Protein AF-A0A0M8V1D9-F1 (afdb_monomer_lite)

Radius of gyration: 17.46 Å; chains: 1; bounding box: 40×22×46 Å

Foldseek 3Di:
DVVLLVVVVVCVVVVDDDPADDQDDLGRLVRCVSVVVDPPVVSVVVSVVVVVVVVVDDPDDDDDDDPDDPVVVVVVCVPVD

Sequence (81 aa):
FAVEVALHRLLQTWGITPDYVTGHSIGELAAAHVAGVFSLQDAAKLVAARGRLMQAAPAGGTMIAIQGTEEEIAASLTGHE

Secondary structure (DSSP, 8-state):
-HHHHHHHHHHHHTT---S----STHHHHHHHHHTTSS-HHHHHHHHHHHHHHHHTSPTT-------S-HHHHHHHHTT--

pLDDT: mean 96.6, std 4.12, range [67.75, 98.62]

Structure (mmCIF, N/CA/C/O backbone):
data_AF-A0A0M8V1D9-F1
#
_entry.id   AF-A0A0M8V1D9-F1
#
loop_
_atom_site.group_PDB
_atom_site.id
_atom_site.type_symbol
_atom_site.label_atom_id
_atom_site.label_alt_id
_atom_site.label_comp_id
_atom_site.label_asym_id
_atom_site.label_entity_id
_atom_site.label_seq_id
_atom_site.pdbx_PDB_ins_code
_atom_site.Cartn_x
_atom_site.Cartn_y
_atom_site.Cartn_z
_atom_site.occupancy
_atom_site.B_iso_or_equiv
_atom_site.auth_seq_id
_atom_site.auth_comp_id
_atom_site.auth_asym_id
_atom_site.auth_atom_id
_atom_site.pdbx_PDB_model_num
ATOM 1 N N . PHE A 1 1 ? -4.760 -5.108 1.799 1.00 97.19 1 PHE A N 1
ATOM 2 C CA . PHE A 1 1 ? -5.844 -4.173 2.165 1.00 97.19 1 PHE A CA 1
ATOM 3 C C . PHE A 1 1 ? -6.769 -4.706 3.255 1.00 97.19 1 PHE A C 1
ATOM 5 O O . PHE A 1 1 ? -6.637 -4.268 4.384 1.00 97.19 1 PHE A O 1
ATOM 12 N N . ALA A 1 2 ? -7.700 -5.634 2.972 1.00 98.25 2 ALA A N 1
ATOM 13 C CA . ALA A 1 2 ? -8.738 -6.014 3.949 1.00 98.25 2 ALA A CA 1
ATOM 14 C C . ALA A 1 2 ? -8.161 -6.510 5.288 1.00 98.25 2 ALA A C 1
ATOM 16 O O . ALA A 1 2 ? -8.597 -6.068 6.346 1.00 98.25 2 ALA A O 1
ATOM 17 N N . VAL A 1 3 ? -7.133 -7.364 5.227 1.00 98.50 3 VAL A N 1
ATOM 18 C CA . VAL A 1 3 ? -6.404 -7.847 6.410 1.00 98.50 3 VAL A CA 1
ATOM 19 C C . VAL A 1 3 ? -5.715 -6.700 7.155 1.00 98.50 3 VAL A C 1
ATOM 21 O O . VAL A 1 3 ? -5.878 -6.585 8.361 1.00 98.50 3 VAL A O 1
ATOM 24 N N . GLU A 1 4 ? -5.003 -5.815 6.456 1.00 98.50 4 GLU A N 1
ATOM 25 C CA . GLU A 1 4 ? -4.301 -4.674 7.070 1.00 98.50 4 GLU A CA 1
ATOM 26 C C . GLU A 1 4 ? -5.276 -3.721 7.777 1.00 98.50 4 GLU A C 1
ATOM 28 O O . GLU A 1 4 ? -5.032 -3.319 8.910 1.00 98.50 4 GLU A O 1
ATOM 33 N N . VAL A 1 5 ? -6.417 -3.412 7.152 1.00 98.38 5 VAL A N 1
ATOM 34 C CA . VAL A 1 5 ? -7.459 -2.566 7.754 1.00 98.38 5 VAL A CA 1
ATOM 35 C C . VAL A 1 5 ? -8.109 -3.254 8.955 1.00 98.38 5 VAL A C 1
ATOM 37 O O . VAL A 1 5 ? -8.390 -2.597 9.956 1.00 98.38 5 VAL A O 1
ATOM 40 N N . ALA A 1 6 ? -8.329 -4.570 8.893 1.00 98.62 6 ALA A N 1
ATOM 41 C CA . ALA A 1 6 ? -8.844 -5.332 10.029 1.00 98.62 6 ALA A CA 1
ATOM 42 C C . ALA A 1 6 ? -7.852 -5.340 11.204 1.00 98.62 6 ALA A C 1
ATOM 44 O O . ALA A 1 6 ? -8.262 -5.124 12.341 1.00 98.62 6 ALA A O 1
ATOM 45 N N . LEU A 1 7 ? -6.556 -5.520 10.931 1.00 98.44 7 LEU A N 1
ATOM 46 C CA . LEU A 1 7 ? -5.500 -5.444 11.942 1.00 98.44 7 LEU A CA 1
ATOM 47 C C . LEU A 1 7 ? -5.392 -4.039 12.540 1.00 98.44 7 LEU A C 1
ATOM 49 O O . LEU A 1 7 ? -5.313 -3.909 13.756 1.00 98.44 7 LEU A O 1
ATOM 53 N N . HIS A 1 8 ? -5.469 -2.986 11.724 1.00 98.06 8 HIS A N 1
ATOM 54 C CA . HIS A 1 8 ? -5.520 -1.615 12.229 1.00 98.06 8 HIS A CA 1
ATOM 55 C C . HIS A 1 8 ? -6.714 -1.405 13.174 1.00 98.06 8 HIS A C 1
ATOM 57 O O . HIS A 1 8 ? -6.538 -0.907 14.282 1.00 98.06 8 HIS A O 1
ATOM 63 N N . ARG A 1 9 ? -7.916 -1.851 12.784 1.00 98.00 9 ARG A N 1
ATOM 64 C CA . ARG A 1 9 ? -9.109 -1.768 13.643 1.00 98.00 9 ARG A CA 1
ATOM 65 C C . ARG A 1 9 ? -8.958 -2.575 14.931 1.00 98.00 9 ARG A C 1
ATOM 67 O O . ARG A 1 9 ? -9.410 -2.121 15.974 1.00 98.00 9 ARG A O 1
ATOM 74 N N . LEU A 1 10 ? -8.308 -3.739 14.885 1.00 98.56 10 LEU A N 1
ATOM 75 C CA . LEU A 1 10 ? -7.984 -4.509 16.088 1.00 98.56 10 LEU A CA 1
ATOM 76 C C . LEU A 1 10 ? -7.067 -3.707 17.021 1.00 98.56 10 LEU A C 1
ATOM 78 O O . LEU A 1 10 ? -7.371 -3.580 18.203 1.00 98.56 10 LEU A O 1
ATOM 82 N N . LEU A 1 11 ? -5.997 -3.103 16.502 1.00 98.31 11 LEU A N 1
ATOM 83 C CA . LEU A 1 11 ? -5.097 -2.262 17.298 1.00 98.31 11 LEU A CA 1
ATOM 84 C C . LEU A 1 11 ? -5.832 -1.071 17.935 1.00 98.31 11 LEU A C 1
ATOM 86 O O . LEU A 1 11 ? -5.605 -0.772 19.108 1.00 98.31 11 LEU A O 1
ATOM 90 N N . GLN A 1 12 ? -6.778 -0.454 17.220 1.00 97.75 12 GLN A N 1
ATOM 91 C CA . GLN A 1 12 ? -7.628 0.601 17.784 1.00 97.75 12 GLN A CA 1
ATOM 92 C C . GLN A 1 12 ? -8.453 0.109 18.980 1.00 97.75 12 GLN A C 1
ATOM 94 O O . GLN A 1 12 ? -8.611 0.846 19.951 1.00 97.75 12 GLN A O 1
ATOM 99 N N . THR A 1 13 ? -8.935 -1.142 18.968 1.00 98.44 13 THR A N 1
ATOM 100 C CA . THR A 1 13 ? -9.657 -1.712 20.126 1.00 98.44 13 THR A CA 1
ATOM 101 C C . THR A 1 13 ? -8.765 -1.879 21.359 1.00 98.44 13 THR A C 1
ATOM 103 O O . THR A 1 13 ? -9.274 -1.947 22.473 1.00 98.44 13 THR A O 1
ATOM 106 N N . TRP A 1 14 ? -7.441 -1.900 21.181 1.00 98.50 14 TRP A N 1
ATOM 107 C CA . TRP A 1 14 ? -6.455 -1.908 22.267 1.00 98.50 14 TRP A CA 1
ATOM 108 C C . TRP A 1 14 ? -5.995 -0.498 22.666 1.00 98.50 14 TRP A C 1
ATOM 110 O O . TRP A 1 14 ? -5.082 -0.356 23.474 1.00 98.50 14 TRP A O 1
ATOM 120 N N . GLY A 1 15 ? -6.605 0.548 22.102 1.00 98.38 15 GLY A N 1
ATOM 121 C CA . GLY A 1 15 ? -6.244 1.943 22.359 1.00 98.38 15 GLY A CA 1
ATOM 122 C C . GLY A 1 15 ? -5.006 2.426 21.599 1.00 98.38 15 GLY A C 1
ATOM 123 O O . GLY A 1 15 ? -4.518 3.519 21.874 1.00 98.38 15 GLY A O 1
ATOM 124 N N . ILE A 1 16 ? -4.490 1.650 20.639 1.00 98.25 16 ILE A N 1
ATOM 125 C CA . ILE A 1 16 ? -3.323 2.034 19.839 1.00 98.25 16 ILE A CA 1
ATOM 126 C C . ILE A 1 16 ? -3.790 2.884 18.656 1.00 98.25 16 ILE A C 1
ATOM 128 O O . ILE A 1 16 ? -4.523 2.411 17.786 1.00 98.25 16 ILE A O 1
ATOM 132 N N . THR A 1 17 ? -3.321 4.130 18.608 1.00 96.44 17 THR A N 1
ATOM 133 C CA . THR A 1 17 ? -3.554 5.056 17.493 1.00 96.44 17 THR A CA 1
ATOM 134 C C . THR A 1 17 ? -2.202 5.510 16.946 1.00 96.44 17 THR A C 1
ATOM 136 O O . THR A 1 17 ? -1.423 6.071 17.712 1.00 96.44 17 THR A O 1
ATOM 139 N N . PRO A 1 18 ? -1.878 5.240 15.670 1.00 96.31 18 PRO A N 1
ATOM 140 C CA . PRO A 1 18 ? -0.609 5.666 15.094 1.00 96.31 18 PRO A CA 1
ATOM 141 C C . PRO A 1 18 ? -0.615 7.170 14.789 1.00 96.31 18 PRO A C 1
ATOM 143 O O . PRO A 1 18 ? -1.574 7.669 14.204 1.00 96.31 18 PRO A O 1
ATOM 146 N N . ASP A 1 19 ? 0.480 7.865 15.106 1.00 97.31 19 ASP A N 1
ATOM 147 C CA . ASP A 1 19 ? 0.692 9.261 14.689 1.00 97.31 19 ASP A CA 1
ATOM 148 C C . ASP A 1 19 ? 0.978 9.374 13.182 1.00 97.31 19 ASP A C 1
ATOM 150 O O . ASP A 1 19 ? 0.604 10.349 12.533 1.00 97.31 19 ASP A O 1
ATOM 154 N N . TYR A 1 20 ? 1.626 8.350 12.617 1.00 98.00 20 TYR A N 1
ATOM 155 C CA . TYR A 1 20 ? 2.002 8.276 11.208 1.00 98.00 20 TYR A CA 1
ATOM 156 C C . TYR A 1 20 ? 1.732 6.883 10.652 1.00 98.00 20 TYR A C 1
ATOM 158 O O . TYR A 1 20 ? 1.908 5.873 11.336 1.00 98.00 20 TYR A O 1
ATOM 166 N N . VAL A 1 21 ? 1.355 6.825 9.377 1.00 98.00 21 VAL A N 1
ATOM 167 C CA . VAL A 1 21 ? 1.171 5.575 8.638 1.00 98.00 21 VAL A CA 1
ATOM 168 C C . VAL A 1 21 ? 1.894 5.649 7.304 1.00 98.00 21 VAL A C 1
ATOM 170 O O . VAL A 1 21 ? 1.925 6.688 6.651 1.00 98.00 21 VAL A O 1
ATOM 173 N N . THR A 1 22 ? 2.469 4.526 6.896 1.00 98.19 22 THR A N 1
ATOM 174 C CA . THR A 1 22 ? 3.052 4.338 5.570 1.00 98.19 22 THR A CA 1
ATOM 175 C C . THR A 1 22 ? 2.749 2.922 5.101 1.00 98.19 22 THR A C 1
ATOM 177 O O . THR A 1 22 ? 2.424 2.044 5.904 1.00 98.19 22 THR A O 1
ATOM 180 N N . GLY A 1 23 ? 2.825 2.698 3.798 1.00 97.62 23 GLY A N 1
ATOM 181 C CA . GLY A 1 23 ? 2.670 1.387 3.196 1.00 97.62 23 GLY A CA 1
ATOM 182 C C . GLY A 1 23 ? 3.598 1.255 2.001 1.00 97.62 23 GLY A C 1
ATOM 183 O O . GLY A 1 23 ? 4.109 2.243 1.497 1.00 97.62 23 GLY A O 1
ATOM 184 N N . HIS A 1 24 ? 3.827 0.027 1.549 1.00 98.06 24 HIS A N 1
ATOM 185 C CA . HIS A 1 24 ? 4.620 -0.229 0.352 1.00 98.06 24 HIS A CA 1
ATOM 186 C C . HIS A 1 24 ? 3.701 -0.691 -0.780 1.00 98.06 24 HIS A C 1
ATOM 188 O O . HIS A 1 24 ? 2.979 -1.684 -0.631 1.00 98.06 24 HIS A O 1
ATOM 194 N N . SER A 1 25 ? 3.733 -0.007 -1.927 1.00 95.94 25 SER A N 1
ATOM 195 C CA . SER A 1 25 ? 2.929 -0.351 -3.107 1.00 95.94 25 SER A CA 1
ATOM 196 C C . SER A 1 25 ? 1.434 -0.479 -2.762 1.00 95.94 25 SER A C 1
ATOM 198 O O . SER A 1 25 ? 0.787 0.505 -2.419 1.00 95.94 25 SER A O 1
ATOM 200 N N . ILE A 1 26 ? 0.853 -1.685 -2.790 1.00 95.88 26 ILE A N 1
ATOM 201 C CA . ILE A 1 26 ? -0.561 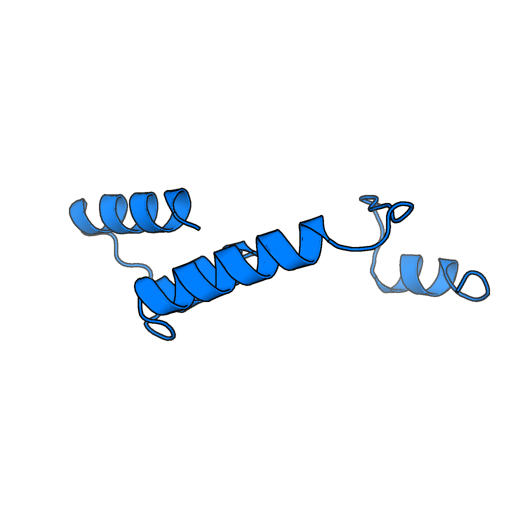-1.891 -2.436 1.00 95.88 26 ILE A CA 1
ATOM 202 C C . ILE A 1 26 ? -0.891 -1.479 -0.992 1.00 95.88 26 ILE A C 1
ATOM 204 O O . ILE A 1 26 ? -2.022 -1.071 -0.721 1.00 95.88 26 ILE A O 1
ATOM 208 N N . GLY A 1 27 ? 0.085 -1.565 -0.083 1.00 97.94 27 GLY A N 1
ATOM 209 C CA . GLY A 1 27 ? -0.080 -1.179 1.315 1.00 97.94 27 GLY A CA 1
ATOM 210 C C . GLY A 1 27 ? -0.349 0.317 1.487 1.00 97.94 27 GLY A C 1
ATOM 211 O O . GLY A 1 27 ? -1.030 0.700 2.436 1.00 97.94 27 GLY A O 1
ATOM 212 N N . GLU A 1 28 ? 0.098 1.171 0.555 1.00 98.12 28 GLU A N 1
ATOM 213 C CA . GLU A 1 28 ? -0.185 2.614 0.609 1.00 98.12 28 GLU A CA 1
ATOM 214 C C . GLU A 1 28 ? -1.684 2.906 0.545 1.00 98.12 28 GLU A C 1
ATOM 216 O O . GLU A 1 28 ? -2.154 3.842 1.182 1.00 98.12 28 GLU A O 1
ATOM 221 N N . LEU A 1 29 ? -2.474 2.077 -0.146 1.00 98.31 29 LEU A N 1
ATOM 222 C CA . LEU A 1 29 ? -3.929 2.249 -0.191 1.00 98.31 29 LEU A CA 1
ATOM 223 C C . LEU A 1 29 ? -4.590 1.927 1.156 1.00 98.31 29 LEU A C 1
ATOM 225 O O . LEU A 1 29 ? -5.602 2.535 1.506 1.00 98.31 29 LEU A O 1
ATOM 229 N N . ALA A 1 30 ? -4.023 0.991 1.924 1.00 98.50 30 ALA A N 1
ATOM 230 C CA . ALA A 1 30 ? -4.455 0.741 3.296 1.00 98.50 30 ALA A CA 1
ATOM 231 C C . ALA A 1 30 ? -4.063 1.911 4.207 1.00 98.50 30 ALA A C 1
ATOM 233 O O . ALA A 1 30 ? -4.916 2.406 4.941 1.00 98.50 30 ALA A O 1
ATOM 234 N N . ALA A 1 31 ? -2.823 2.401 4.105 1.00 98.56 31 ALA A N 1
ATOM 235 C CA . ALA A 1 31 ? -2.354 3.562 4.860 1.00 98.56 31 ALA A CA 1
ATOM 236 C C . ALA A 1 31 ? -3.187 4.820 4.558 1.00 98.56 31 ALA A C 1
ATOM 238 O O . ALA A 1 31 ? -3.644 5.484 5.481 1.00 98.56 31 ALA A O 1
ATOM 239 N N . ALA A 1 32 ? -3.481 5.099 3.286 1.00 98.50 32 ALA A N 1
ATOM 240 C CA . ALA A 1 32 ? -4.318 6.222 2.867 1.00 98.50 32 ALA A CA 1
ATOM 241 C C . ALA A 1 32 ? -5.754 6.114 3.407 1.00 98.50 32 ALA A C 1
ATOM 243 O O . ALA A 1 32 ? -6.324 7.112 3.846 1.00 98.50 32 ALA A O 1
ATOM 244 N N . HIS A 1 33 ? -6.341 4.910 3.427 1.00 98.56 33 HIS A N 1
ATOM 245 C CA . HIS A 1 33 ? -7.634 4.695 4.082 1.00 98.56 33 HIS A CA 1
ATOM 246 C C . HIS A 1 33 ? -7.561 4.980 5.589 1.00 98.56 33 HIS A C 1
ATOM 248 O O . HIS A 1 33 ? -8.412 5.695 6.114 1.00 98.56 33 HIS A O 1
ATOM 254 N N . VAL A 1 34 ? -6.544 4.451 6.276 1.00 98.19 34 VAL A N 1
ATOM 255 C CA . VAL A 1 34 ? -6.341 4.656 7.719 1.00 98.19 34 VAL A CA 1
ATOM 256 C C . VAL A 1 34 ? -6.120 6.133 8.057 1.00 98.19 34 VAL A C 1
ATOM 258 O O .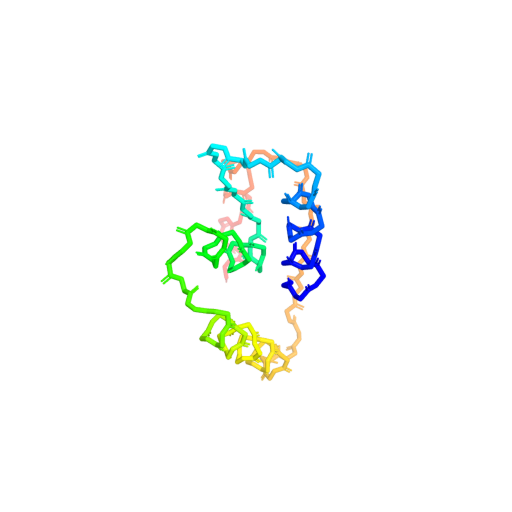 VAL A 1 34 ? -6.667 6.617 9.042 1.00 98.19 34 VAL A O 1
ATOM 261 N N . ALA A 1 35 ? -5.400 6.869 7.210 1.00 98.19 35 ALA A N 1
ATOM 262 C CA . ALA A 1 35 ? -5.190 8.312 7.335 1.00 98.19 35 ALA A CA 1
ATOM 263 C C . ALA A 1 35 ? -6.438 9.155 6.994 1.00 98.19 35 ALA A C 1
ATOM 265 O O . ALA A 1 35 ? -6.387 10.381 7.049 1.00 98.19 35 ALA A O 1
ATOM 266 N N . GLY A 1 36 ? -7.554 8.525 6.614 1.00 97.50 36 GLY A N 1
ATOM 267 C CA . GLY A 1 36 ? -8.810 9.206 6.302 1.00 97.50 36 GLY A CA 1
ATOM 268 C C . GLY A 1 36 ? -8.888 9.819 4.900 1.00 97.50 36 GLY A C 1
ATOM 269 O O . GLY A 1 36 ? -9.865 10.499 4.603 1.00 97.50 36 GLY A O 1
ATOM 270 N N . VAL A 1 37 ? -7.914 9.562 4.018 1.00 98.44 37 VAL A N 1
ATOM 271 C CA . VAL A 1 37 ? -7.920 10.063 2.629 1.00 98.44 37 VAL A CA 1
ATOM 272 C C . VAL A 1 37 ? -9.049 9.422 1.820 1.00 98.44 37 VAL A C 1
ATOM 274 O O . VAL A 1 37 ? -9.718 10.088 1.033 1.00 98.44 37 VAL A O 1
ATOM 277 N N . PHE A 1 38 ? -9.284 8.125 2.028 1.00 98.25 38 PHE A N 1
ATOM 278 C CA . PHE A 1 38 ? -10.341 7.380 1.351 1.00 98.25 38 PHE A CA 1
ATOM 279 C C . PHE A 1 38 ? -11.338 6.785 2.341 1.00 98.25 38 PHE A C 1
ATOM 281 O O . PHE A 1 38 ? -10.964 6.220 3.373 1.00 98.25 38 PHE A O 1
ATOM 288 N N . SER A 1 39 ? -12.618 6.798 1.959 1.00 98.62 39 SER A N 1
ATOM 289 C CA . SER A 1 39 ? -13.620 5.939 2.589 1.00 98.62 39 SER A CA 1
ATOM 290 C C . SER A 1 39 ? -13.226 4.461 2.428 1.00 98.62 39 SER A C 1
ATOM 292 O O . SER A 1 39 ? -12.532 4.090 1.476 1.00 98.62 39 SER A O 1
ATOM 294 N N . LEU A 1 40 ? -13.695 3.586 3.328 1.00 98.50 40 LEU A N 1
ATOM 295 C CA . LEU A 1 40 ? -13.435 2.143 3.208 1.00 98.50 40 LEU A CA 1
ATOM 296 C C . LEU A 1 40 ? -13.925 1.604 1.856 1.00 98.50 40 LEU A C 1
ATOM 298 O O . LEU A 1 40 ? -13.258 0.784 1.226 1.00 98.50 40 LEU A O 1
ATOM 302 N N . GLN A 1 41 ? -15.094 2.076 1.415 1.00 98.62 41 GLN A N 1
ATOM 303 C CA . GLN A 1 41 ? -15.722 1.630 0.180 1.00 98.62 41 GLN A CA 1
ATOM 304 C C . GLN A 1 41 ? -14.902 2.041 -1.047 1.00 98.62 41 GLN A C 1
ATOM 306 O O . GLN A 1 41 ? -14.707 1.223 -1.946 1.00 98.62 41 GLN A O 1
ATOM 311 N N . ASP A 1 42 ? -14.404 3.275 -1.094 1.00 98.56 42 ASP A N 1
ATOM 312 C CA . ASP A 1 42 ? -13.660 3.763 -2.258 1.00 98.56 42 ASP A CA 1
ATOM 313 C C . ASP A 1 42 ? -12.241 3.197 -2.308 1.00 98.56 42 ASP A C 1
ATOM 315 O O . ASP A 1 42 ? -11.793 2.776 -3.376 1.00 98.56 42 ASP A O 1
ATOM 319 N N . ALA A 1 43 ? -11.582 3.045 -1.156 1.00 98.50 43 ALA A N 1
ATOM 320 C CA . ALA A 1 43 ? -10.309 2.335 -1.077 1.00 98.50 43 ALA A CA 1
ATOM 321 C C . ALA A 1 43 ? -10.447 0.875 -1.547 1.00 98.50 43 ALA A C 1
ATOM 323 O O . ALA A 1 43 ? -9.643 0.399 -2.350 1.00 98.50 43 ALA A O 1
ATOM 324 N N . ALA A 1 44 ? -11.505 0.171 -1.125 1.00 98.56 44 ALA A N 1
ATOM 325 C CA . ALA A 1 44 ? -11.767 -1.199 -1.565 1.00 98.56 44 ALA A CA 1
ATOM 326 C C . ALA A 1 44 ? -12.031 -1.289 -3.079 1.00 98.56 44 ALA A C 1
ATOM 328 O O . ALA A 1 44 ? -11.506 -2.192 -3.738 1.00 98.56 44 ALA A O 1
ATOM 329 N N . LYS A 1 45 ? -12.793 -0.344 -3.654 1.00 98.56 45 LYS A N 1
ATOM 330 C CA . LYS A 1 45 ? -13.004 -0.260 -5.112 1.00 98.56 45 LYS A CA 1
ATOM 331 C C . LYS A 1 45 ? -11.681 -0.081 -5.854 1.00 98.56 45 LYS A C 1
ATOM 333 O O . LYS A 1 45 ? -11.448 -0.789 -6.834 1.00 98.56 45 LYS A O 1
ATOM 338 N N . LEU A 1 46 ? -10.819 0.822 -5.384 1.00 98.25 46 LEU A N 1
ATOM 339 C CA . LEU A 1 46 ? -9.523 1.105 -6.000 1.00 98.25 46 LEU A CA 1
ATOM 340 C C . LEU A 1 46 ? -8.584 -0.105 -5.937 1.00 98.25 46 LEU A C 1
ATOM 342 O O . LEU A 1 46 ? -8.030 -0.506 -6.959 1.00 98.25 46 LEU A O 1
ATOM 346 N N . VAL A 1 47 ? -8.466 -0.743 -4.769 1.00 98.50 47 VAL A N 1
ATOM 347 C CA . VAL A 1 47 ? -7.682 -1.976 -4.585 1.00 98.50 47 VAL A CA 1
ATOM 348 C C . VAL A 1 47 ? -8.162 -3.076 -5.533 1.00 98.50 47 VAL A C 1
ATOM 350 O O . VAL A 1 47 ? -7.351 -3.700 -6.218 1.00 98.50 47 VAL A O 1
ATOM 353 N N . ALA A 1 48 ? -9.477 -3.296 -5.613 1.00 98.50 48 ALA A N 1
ATOM 354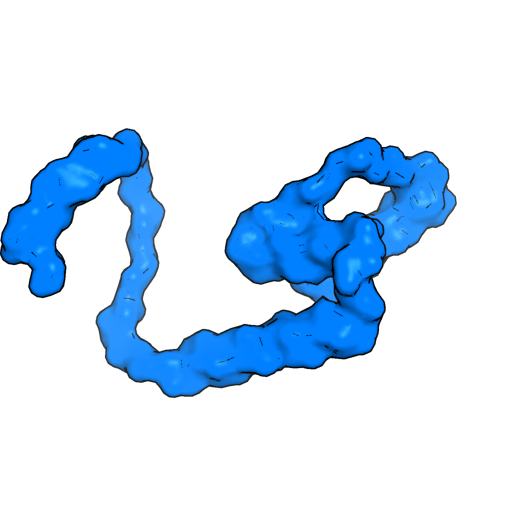 C CA . ALA A 1 48 ? -10.051 -4.320 -6.478 1.00 98.50 48 ALA A CA 1
ATOM 355 C C . ALA A 1 48 ? -9.836 -4.009 -7.969 1.00 98.50 48 ALA A C 1
ATOM 357 O O . ALA 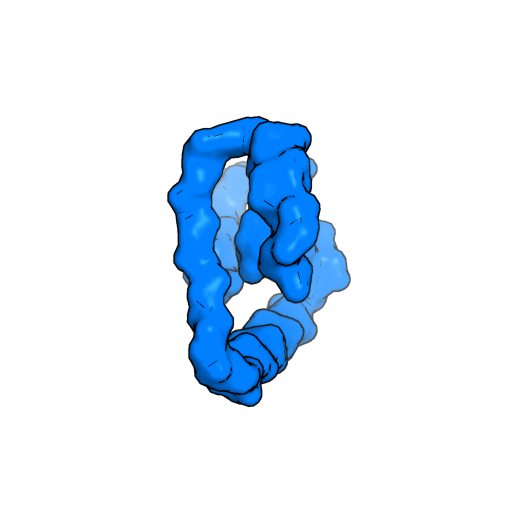A 1 48 ? -9.523 -4.910 -8.746 1.00 98.50 48 ALA A O 1
ATOM 358 N N . ALA A 1 49 ? -9.988 -2.745 -8.377 1.00 98.50 49 ALA A N 1
ATOM 359 C CA . ALA A 1 49 ? -9.724 -2.315 -9.746 1.00 98.50 49 ALA A CA 1
ATOM 360 C C . ALA A 1 49 ? -8.250 -2.511 -10.123 1.00 98.50 49 ALA A C 1
ATOM 362 O O . ALA A 1 49 ? -7.969 -3.114 -11.157 1.00 98.50 49 ALA A O 1
ATOM 363 N N . ARG A 1 50 ? -7.317 -2.096 -9.254 1.00 98.00 50 ARG A N 1
ATOM 364 C CA . ARG A 1 50 ? -5.876 -2.303 -9.448 1.00 98.00 50 ARG A CA 1
ATOM 365 C C . ARG A 1 50 ? -5.543 -3.783 -9.607 1.00 98.00 50 ARG A C 1
ATOM 367 O O . ARG A 1 50 ? -4.852 -4.138 -10.552 1.00 98.00 50 ARG A O 1
ATOM 374 N N . GLY A 1 51 ? -6.072 -4.645 -8.736 1.00 97.75 51 GLY A N 1
ATOM 375 C CA . GLY A 1 51 ? -5.858 -6.092 -8.827 1.00 97.75 51 GLY A CA 1
ATOM 376 C C . GLY A 1 51 ? -6.330 -6.682 -10.160 1.00 97.75 51 GLY A C 1
ATOM 377 O O . GLY A 1 51 ? -5.590 -7.430 -10.792 1.00 97.75 51 GLY A O 1
ATOM 378 N N . ARG A 1 52 ? -7.523 -6.295 -10.637 1.00 98.44 52 ARG A N 1
ATOM 379 C CA . ARG A 1 52 ? -8.034 -6.742 -11.946 1.00 98.44 52 ARG A CA 1
ATOM 380 C C . ARG A 1 52 ? -7.168 -6.267 -13.111 1.00 98.44 52 ARG A C 1
ATOM 382 O O . ARG A 1 52 ? -6.918 -7.044 -14.022 1.00 98.44 52 ARG A O 1
ATOM 389 N N . LEU A 1 53 ? -6.715 -5.014 -13.083 1.00 97.94 53 LEU A N 1
ATOM 390 C CA . LEU A 1 53 ? -5.862 -4.459 -14.136 1.00 97.94 53 LEU A CA 1
ATOM 391 C C . LEU A 1 53 ? -4.476 -5.111 -14.148 1.00 97.94 53 LEU A C 1
ATOM 393 O O . LEU A 1 53 ? -3.987 -5.457 -15.215 1.00 97.94 53 LEU A O 1
ATOM 397 N N . MET A 1 54 ? -3.879 -5.347 -12.975 1.00 96.19 54 MET A N 1
ATOM 398 C CA . MET A 1 54 ? -2.619 -6.090 -12.861 1.00 96.19 54 MET A CA 1
ATOM 399 C C . MET A 1 54 ? -2.756 -7.512 -13.411 1.00 96.19 54 MET A C 1
ATOM 401 O O . MET A 1 54 ? -1.881 -7.973 -14.131 1.00 96.19 54 MET A O 1
ATOM 405 N N . GLN A 1 55 ? -3.872 -8.188 -13.122 1.00 96.62 55 GLN A N 1
ATOM 406 C CA . GLN A 1 55 ? -4.146 -9.529 -13.641 1.00 96.62 55 GLN A CA 1
ATOM 407 C C . GLN A 1 55 ? -4.340 -9.559 -15.167 1.00 96.62 55 GLN A C 1
ATOM 409 O O . GLN A 1 55 ? -4.081 -10.584 -15.791 1.00 96.62 55 GLN A O 1
ATOM 414 N N . ALA A 1 56 ? -4.818 -8.461 -15.758 1.00 97.62 56 ALA A N 1
ATOM 415 C CA . ALA A 1 56 ? -5.061 -8.329 -17.193 1.00 97.62 56 ALA A CA 1
ATOM 416 C C . ALA A 1 56 ? -3.838 -7.832 -17.987 1.00 97.62 56 ALA A C 1
ATOM 418 O O . ALA A 1 56 ? -3.919 -7.713 -19.210 1.00 97.62 56 ALA A O 1
ATOM 419 N N . ALA A 1 57 ? -2.730 -7.505 -17.316 1.00 96.38 57 ALA A N 1
ATOM 420 C CA . ALA A 1 57 ? -1.519 -7.034 -17.975 1.00 96.38 57 ALA A CA 1
ATOM 421 C C . ALA A 1 57 ? -0.912 -8.125 -18.887 1.00 96.38 57 ALA A C 1
ATOM 423 O O . ALA A 1 57 ? -1.095 -9.318 -18.622 1.00 96.38 57 ALA A O 1
ATOM 424 N N . PRO A 1 58 ? -0.180 -7.744 -19.954 1.00 96.88 58 PRO A N 1
ATOM 425 C CA . PRO A 1 58 ? 0.500 -8.703 -20.817 1.00 96.88 58 PRO A CA 1
ATOM 426 C C . PRO A 1 58 ? 1.409 -9.653 -20.031 1.00 96.88 58 PRO A C 1
ATOM 428 O O . PRO A 1 58 ? 2.136 -9.242 -19.124 1.00 96.88 58 PRO A O 1
ATOM 431 N N . ALA A 1 59 ? 1.388 -10.931 -20.406 1.00 94.12 59 ALA A N 1
ATOM 432 C CA . ALA A 1 59 ? 2.318 -11.915 -19.869 1.00 94.12 59 ALA A CA 1
ATOM 433 C C . ALA A 1 59 ? 3.750 -11.658 -20.378 1.00 94.12 59 ALA A C 1
ATOM 435 O O . ALA A 1 59 ? 3.945 -11.041 -21.423 1.00 94.12 59 ALA A O 1
ATOM 436 N N . GLY A 1 60 ? 4.748 -12.171 -19.655 1.00 94.12 60 GLY A N 1
ATOM 437 C CA . GLY A 1 60 ? 6.166 -12.090 -20.039 1.00 94.12 60 GLY A CA 1
ATOM 438 C C . GLY A 1 60 ? 6.990 -11.058 -19.264 1.00 94.12 60 GLY A C 1
ATOM 439 O O . GLY A 1 60 ? 8.211 -11.063 -19.380 1.00 94.12 60 GLY A O 1
ATOM 440 N N . GLY A 1 61 ? 6.359 -10.220 -18.435 1.00 92.19 61 GLY A N 1
ATOM 441 C CA . GLY A 1 61 ? 7.073 -9.381 -17.470 1.00 92.19 61 GLY A CA 1
ATOM 442 C C . GLY A 1 61 ? 7.652 -10.199 -16.311 1.00 92.19 61 GLY A C 1
ATOM 443 O O . GLY A 1 61 ? 7.078 -11.212 -15.908 1.00 92.19 61 GLY A O 1
ATOM 444 N N . THR A 1 62 ? 8.771 -9.742 -15.747 1.00 94.19 62 THR A N 1
ATOM 445 C CA . THR A 1 62 ? 9.369 -10.317 -14.535 1.00 94.19 62 THR A CA 1
ATOM 446 C C . THR A 1 62 ? 9.763 -9.220 -13.553 1.00 94.19 62 THR A C 1
ATOM 448 O O . THR A 1 62 ? 9.972 -8.072 -13.940 1.00 94.19 62 THR A O 1
ATOM 451 N N . MET A 1 63 ? 9.867 -9.579 -12.277 1.00 95.00 63 MET A N 1
ATOM 452 C CA . MET A 1 63 ? 10.395 -8.718 -11.223 1.00 95.00 63 MET A CA 1
ATOM 453 C C . MET A 1 63 ? 11.489 -9.483 -10.488 1.00 95.00 63 MET A C 1
ATOM 455 O O . MET A 1 63 ? 11.323 -10.664 -10.182 1.00 95.00 63 MET A O 1
ATOM 459 N N . ILE A 1 64 ? 12.594 -8.809 -10.185 1.00 95.75 64 ILE A N 1
ATOM 460 C CA . ILE A 1 64 ? 13.725 -9.382 -9.458 1.00 95.75 64 ILE A CA 1
ATOM 461 C C . ILE A 1 64 ? 14.157 -8.424 -8.350 1.00 95.75 64 ILE A C 1
ATOM 463 O O . ILE A 1 64 ? 14.189 -7.211 -8.544 1.00 95.75 64 ILE A O 1
ATOM 467 N N . ALA A 1 65 ? 14.467 -8.972 -7.176 1.00 96.94 65 ALA A N 1
ATOM 468 C CA . ALA A 1 65 ? 15.116 -8.227 -6.108 1.00 96.94 65 ALA A CA 1
ATOM 469 C C . ALA A 1 65 ? 16.631 -8.321 -6.308 1.00 96.94 65 ALA A C 1
ATOM 471 O O . ALA A 1 65 ? 17.182 -9.422 -6.336 1.00 96.94 65 ALA A O 1
ATOM 472 N N . ILE A 1 66 ? 17.290 -7.175 -6.454 1.00 96.12 66 ILE A N 1
ATOM 473 C CA . ILE A 1 66 ? 18.738 -7.084 -6.637 1.00 96.12 66 ILE A CA 1
ATOM 474 C C . ILE A 1 66 ? 19.304 -6.308 -5.457 1.00 96.12 66 ILE A C 1
ATOM 476 O O . ILE A 1 66 ? 18.760 -5.276 -5.069 1.00 96.12 66 ILE A O 1
ATOM 480 N N . GLN A 1 67 ? 20.387 -6.814 -4.875 1.00 97.38 67 GLN A N 1
ATOM 481 C CA . GLN A 1 67 ? 21.127 -6.069 -3.871 1.00 97.38 67 GLN A CA 1
ATOM 482 C C . GLN A 1 67 ? 22.095 -5.114 -4.577 1.00 97.38 67 GLN A C 1
ATOM 484 O O . GLN A 1 67 ? 23.066 -5.557 -5.180 1.00 97.38 67 GLN A O 1
ATOM 489 N N . GLY A 1 68 ? 21.820 -3.820 -4.483 1.00 96.25 68 GLY A N 1
ATOM 490 C CA . GLY A 1 68 ? 22.630 -2.738 -5.040 1.00 96.25 68 GLY A CA 1
ATOM 491 C C . GLY A 1 68 ? 21.963 -1.400 -4.745 1.00 96.25 68 GLY A C 1
ATOM 492 O O . GLY A 1 68 ? 20.791 -1.371 -4.353 1.00 96.25 68 GLY A O 1
ATOM 493 N N . THR A 1 69 ? 22.699 -0.303 -4.884 1.00 97.94 69 THR A N 1
ATOM 494 C CA . THR A 1 69 ? 22.090 1.031 -4.809 1.00 97.94 69 THR A CA 1
ATOM 495 C C . THR A 1 69 ? 21.323 1.345 -6.092 1.00 97.94 69 THR A C 1
ATOM 497 O O . THR A 1 69 ? 21.524 0.709 -7.128 1.00 97.94 69 THR A O 1
ATOM 500 N N . GLU A 1 70 ? 20.434 2.337 -6.041 1.00 96.56 70 GLU A N 1
ATOM 501 C CA . GLU A 1 70 ? 19.713 2.793 -7.232 1.00 96.56 70 GLU A CA 1
ATOM 502 C C . GLU A 1 70 ? 20.688 3.218 -8.341 1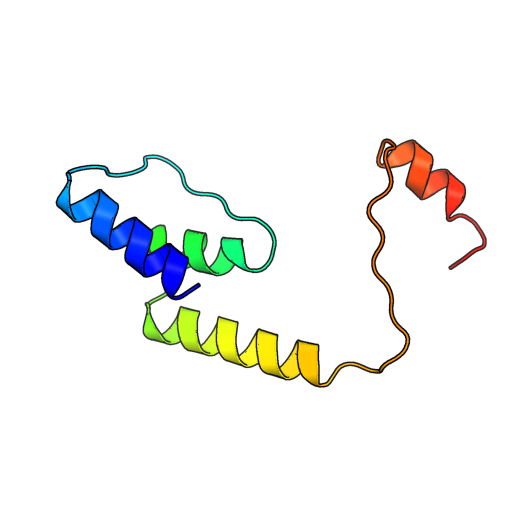.00 96.56 70 GLU A C 1
ATOM 504 O O . GLU A 1 70 ? 20.501 2.849 -9.498 1.00 96.56 70 GLU A O 1
ATOM 509 N N . GLU A 1 71 ? 21.772 3.912 -7.983 1.00 96.75 71 GLU A N 1
ATOM 510 C CA . GLU A 1 71 ? 22.785 4.392 -8.924 1.00 96.75 71 GLU A CA 1
ATOM 511 C C . GLU A 1 71 ? 23.533 3.248 -9.620 1.00 96.75 71 GLU A C 1
ATOM 513 O O . GLU A 1 71 ? 23.731 3.289 -10.836 1.00 96.75 71 GLU A O 1
ATOM 518 N N . GLU A 1 72 ? 23.930 2.214 -8.871 1.00 96.81 72 GLU A N 1
ATOM 519 C CA . GLU A 1 72 ? 24.610 1.033 -9.419 1.00 96.81 72 GLU A CA 1
ATOM 520 C C . GLU A 1 72 ? 23.712 0.291 -10.419 1.00 96.81 72 GLU A C 1
ATOM 522 O O . GLU A 1 72 ? 24.153 -0.069 -11.516 1.00 96.81 72 GLU A O 1
ATOM 527 N N . ILE A 1 73 ? 22.436 0.096 -10.064 1.00 95.69 73 ILE A N 1
ATOM 528 C CA . ILE A 1 73 ? 21.473 -0.606 -10.916 1.00 95.69 73 ILE A CA 1
ATOM 529 C C . ILE A 1 73 ? 21.127 0.228 -12.149 1.00 95.69 73 ILE A C 1
ATOM 531 O O . ILE A 1 73 ? 21.167 -0.303 -13.258 1.00 95.69 73 ILE A O 1
ATOM 535 N N . ALA A 1 74 ? 20.856 1.526 -11.995 1.00 94.81 74 ALA A N 1
ATOM 536 C CA . ALA A 1 74 ? 20.542 2.413 -13.113 1.00 94.81 74 ALA A CA 1
ATOM 537 C C . ALA A 1 74 ? 21.679 2.451 -14.144 1.00 94.81 74 ALA A C 1
ATOM 539 O O . ALA A 1 74 ? 21.431 2.321 -15.343 1.00 94.81 74 ALA A O 1
ATOM 540 N N . ALA A 1 75 ? 22.935 2.535 -13.689 1.00 95.00 75 ALA A N 1
ATOM 541 C CA . ALA A 1 75 ? 24.090 2.469 -14.580 1.00 95.00 75 ALA A CA 1
ATOM 542 C C . ALA A 1 75 ? 24.122 1.154 -15.380 1.00 95.00 75 ALA A C 1
ATOM 544 O O . ALA A 1 75 ? 24.370 1.183 -16.587 1.00 95.00 75 ALA A O 1
ATOM 545 N N . SER A 1 76 ? 23.807 0.019 -14.743 1.00 93.50 76 SER A N 1
ATOM 546 C CA . SER A 1 76 ? 23.793 -1.301 -15.394 1.00 93.50 76 SER A CA 1
ATOM 547 C C . SER A 1 76 ? 22.693 -1.491 -16.449 1.00 93.50 76 SER A C 1
ATOM 549 O O . SER A 1 76 ? 22.839 -2.340 -17.326 1.00 93.50 76 SER A O 1
ATOM 551 N N . LEU A 1 77 ? 21.609 -0.707 -16.393 1.00 93.94 77 LEU A N 1
ATOM 552 C CA . LEU A 1 77 ? 20.486 -0.790 -17.337 1.00 93.94 77 LEU A CA 1
ATOM 553 C C . LEU A 1 77 ? 20.734 -0.026 -18.647 1.00 93.94 77 LEU A C 1
ATOM 555 O O . LEU A 1 77 ? 20.013 -0.229 -19.624 1.00 93.94 77 LEU A O 1
ATOM 559 N N . THR A 1 78 ? 21.756 0.833 -18.693 1.00 92.19 78 THR A N 1
ATOM 560 C CA . THR A 1 78 ? 22.071 1.654 -19.869 1.00 92.19 78 THR A CA 1
ATOM 561 C C . THR A 1 78 ? 22.309 0.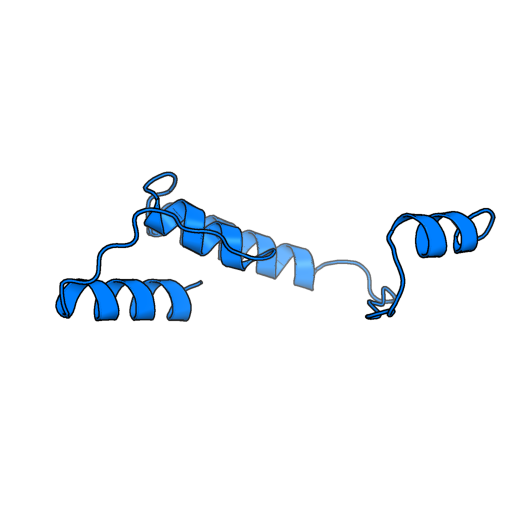772 -21.101 1.00 92.19 78 THR A C 1
ATOM 563 O O . THR A 1 78 ? 23.249 -0.019 -21.134 1.00 92.19 78 THR A O 1
ATOM 566 N N . GLY A 1 79 ? 21.480 0.926 -22.139 1.00 88.00 79 GLY A N 1
ATOM 567 C CA . GLY A 1 79 ? 21.565 0.135 -23.377 1.00 88.00 79 GLY A CA 1
ATOM 568 C C . GLY A 1 79 ? 20.804 -1.199 -23.360 1.00 88.00 79 GLY A C 1
ATOM 569 O O . GLY A 1 79 ? 20.887 -1.946 -24.335 1.00 88.00 79 GLY A O 1
ATOM 570 N N . HIS A 1 80 ? 20.053 -1.483 -22.291 1.00 81.19 80 HIS A N 1
ATOM 571 C CA . HIS A 1 80 ? 19.194 -2.663 -22.130 1.00 81.19 80 HIS A CA 1
ATOM 572 C C . HIS A 1 80 ? 17.710 -2.301 -21.929 1.00 81.19 80 HIS A C 1
ATOM 574 O O . HIS A 1 80 ? 16.959 -3.092 -21.356 1.00 81.19 80 HIS A O 1
ATOM 580 N N . GLU A 1 81 ? 17.313 -1.108 -22.381 1.00 67.75 81 GLU A N 1
ATOM 581 C CA . GLU A 1 81 ? 15.936 -0.591 -22.298 1.00 67.75 81 GLU A CA 1
ATOM 582 C C . GLU A 1 81 ? 14.968 -1.281 -23.271 1.00 67.75 81 GLU A C 1
ATOM 584 O O . GLU A 1 81 ? 15.352 -1.512 -24.444 1.00 67.75 81 GLU A O 1
#